Protein AF-A0A6A8ASW6-F1 (afdb_monomer_lite)

Radius of gyration: 14.31 Å; chains: 1; bounding box: 40×34×26 Å

pLDDT: mean 89.71, std 8.43, range [45.66, 97.31]

Sequence (90 aa):
MSSKKTRDEIISFFENLFSRRFSEAEKTLIPVREKDLGNAEFKEGYLNALEGLLVSYRSGDERDFMNKAETDTKSMNSYKKQFRDFVKDG

Structure (mmCIF, N/CA/C/O backbone):
data_AF-A0A6A8ASW6-F1
#
_entry.id   AF-A0A6A8ASW6-F1
#
loop_
_atom_site.group_PDB
_atom_site.id
_atom_site.type_symbol
_atom_site.label_atom_id
_atom_site.label_alt_id
_atom_site.label_comp_id
_atom_site.label_asym_id
_atom_site.label_entity_id
_atom_site.label_seq_id
_a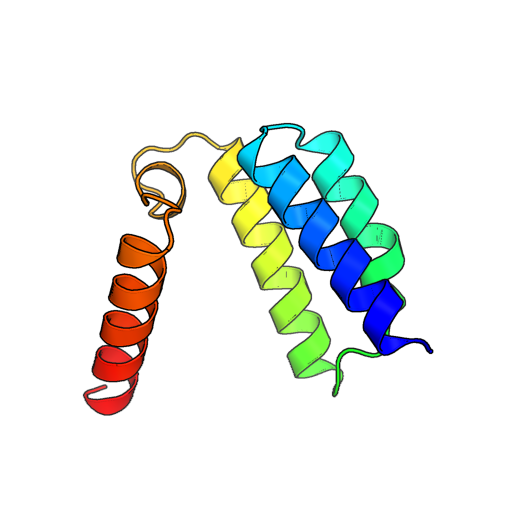tom_site.pdbx_PDB_ins_code
_atom_site.Cartn_x
_atom_site.Cartn_y
_atom_site.Cartn_z
_atom_site.occupancy
_atom_site.B_iso_or_equiv
_atom_site.auth_seq_id
_atom_site.auth_comp_id
_atom_site.auth_asym_id
_atom_site.auth_atom_id
_atom_site.pdbx_PDB_model_num
ATOM 1 N N . MET A 1 1 ? 21.205 -1.390 -1.453 1.00 45.66 1 MET A N 1
ATOM 2 C CA . MET A 1 1 ? 20.622 -0.393 -0.520 1.00 45.66 1 MET A CA 1
ATOM 3 C C . MET A 1 1 ? 19.321 0.248 -1.030 1.00 45.66 1 MET A C 1
ATOM 5 O O . MET A 1 1 ? 18.475 0.541 -0.199 1.00 45.66 1 MET A O 1
ATOM 9 N N . SER A 1 2 ? 19.113 0.409 -2.349 1.00 60.38 2 SER A N 1
ATOM 10 C CA . SER A 1 2 ? 17.906 1.031 -2.947 1.00 60.38 2 SER A CA 1
ATOM 11 C C . SER A 1 2 ? 16.569 0.343 -2.589 1.00 60.38 2 SER A C 1
ATOM 13 O O . SER A 1 2 ? 15.650 1.000 -2.110 1.00 60.38 2 SER A O 1
ATOM 15 N N . SER A 1 3 ? 16.487 -0.989 -2.709 1.00 68.62 3 SER A N 1
ATOM 16 C CA . SER A 1 3 ? 15.226 -1.741 -2.549 1.00 68.62 3 SER A CA 1
ATOM 17 C C . SER A 1 3 ? 14.595 -1.663 -1.147 1.00 68.62 3 SER A C 1
ATOM 19 O O . SER A 1 3 ? 13.372 -1.600 -1.034 1.00 68.62 3 SER A O 1
ATOM 21 N N . LYS A 1 4 ? 15.402 -1.608 -0.072 1.00 79.12 4 LYS A N 1
ATOM 22 C CA . LYS A 1 4 ? 14.879 -1.479 1.301 1.00 79.12 4 LYS A CA 1
ATOM 23 C C . LYS A 1 4 ? 14.150 -0.145 1.488 1.00 79.12 4 LYS A C 1
ATOM 25 O O . LYS A 1 4 ? 13.033 -0.134 1.980 1.00 79.12 4 LYS A O 1
ATOM 30 N N . LYS A 1 5 ? 14.742 0.950 1.002 1.00 84.75 5 LYS A N 1
ATOM 31 C CA . LYS A 1 5 ? 14.142 2.286 1.082 1.00 84.75 5 LYS A CA 1
ATOM 32 C C . LYS A 1 5 ? 12.828 2.366 0.299 1.00 84.75 5 LYS A C 1
ATOM 34 O O . LYS A 1 5 ? 11.853 2.891 0.814 1.00 84.75 5 LYS A O 1
ATOM 39 N N . THR A 1 6 ? 12.784 1.794 -0.904 1.00 86.62 6 THR A N 1
ATOM 40 C CA . THR A 1 6 ? 11.551 1.722 -1.706 1.00 86.62 6 THR A CA 1
ATOM 41 C C . THR A 1 6 ? 10.451 0.942 -0.991 1.00 86.62 6 THR A C 1
ATOM 43 O O . THR A 1 6 ? 9.297 1.357 -0.984 1.00 86.62 6 THR A O 1
ATOM 46 N N . ARG A 1 7 ? 10.800 -0.179 -0.349 1.00 89.62 7 ARG A N 1
ATOM 47 C CA . ARG A 1 7 ? 9.850 -0.946 0.459 1.00 89.62 7 ARG A CA 1
ATOM 48 C C . ARG A 1 7 ? 9.306 -0.120 1.624 1.00 89.62 7 ARG A C 1
ATOM 50 O O . ARG A 1 7 ? 8.103 -0.146 1.850 1.00 89.62 7 ARG A O 1
ATOM 57 N N . ASP A 1 8 ? 10.165 0.606 2.330 1.00 92.81 8 ASP A N 1
ATOM 58 C CA . ASP A 1 8 ? 9.760 1.447 3.461 1.00 92.81 8 ASP A CA 1
ATOM 59 C C . ASP A 1 8 ? 8.838 2.604 3.007 1.00 92.81 8 ASP A C 1
ATOM 61 O O . ASP A 1 8 ? 7.853 2.913 3.680 1.00 92.81 8 ASP A O 1
ATOM 65 N N . GLU A 1 9 ? 9.092 3.193 1.830 1.00 93.12 9 GLU A N 1
ATOM 66 C CA . GLU A 1 9 ? 8.227 4.208 1.199 1.00 93.12 9 GLU A CA 1
ATOM 67 C C . GLU A 1 9 ? 6.838 3.629 0.853 1.00 93.12 9 GLU A C 1
ATOM 69 O O . GLU A 1 9 ? 5.817 4.251 1.146 1.00 93.12 9 GLU A O 1
ATOM 74 N N . ILE A 1 10 ? 6.782 2.404 0.312 1.00 94.25 10 ILE A N 1
ATOM 75 C CA . ILE A 1 10 ? 5.524 1.697 0.012 1.00 94.25 10 ILE A CA 1
ATOM 76 C C . ILE A 1 10 ? 4.761 1.335 1.296 1.00 94.25 10 ILE A C 1
ATOM 78 O O . ILE A 1 10 ? 3.542 1.477 1.348 1.00 94.25 10 ILE A O 1
ATOM 82 N N . ILE A 1 11 ? 5.450 0.878 2.345 1.00 94.94 11 ILE A N 1
ATOM 83 C CA . ILE A 1 11 ? 4.815 0.604 3.644 1.00 94.94 11 ILE A CA 1
ATOM 84 C C . ILE A 1 11 ? 4.192 1.891 4.196 1.00 94.94 11 ILE A C 1
ATOM 86 O O . ILE A 1 11 ? 3.013 1.899 4.547 1.00 94.94 11 ILE A O 1
ATOM 90 N N . SER A 1 12 ? 4.949 2.991 4.178 1.00 96.44 12 SER A N 1
ATOM 91 C CA . SER A 1 12 ? 4.470 4.303 4.631 1.00 96.44 12 SER A CA 1
ATOM 92 C C . SER A 1 12 ? 3.252 4.783 3.832 1.00 96.44 12 SER A C 1
ATOM 94 O O . SER A 1 12 ? 2.333 5.375 4.401 1.00 96.44 12 SER A O 1
ATOM 96 N N . PHE A 1 13 ? 3.207 4.505 2.522 1.00 96.75 13 PHE A N 1
ATOM 97 C CA . PHE A 1 13 ? 2.030 4.773 1.693 1.00 96.75 13 PHE A CA 1
ATOM 98 C C . PHE A 1 13 ? 0.785 4.064 2.241 1.00 96.75 13 PHE A C 1
ATOM 100 O O . PHE A 1 13 ? -0.225 4.722 2.494 1.00 96.75 13 PHE A O 1
ATOM 107 N N . PHE A 1 14 ? 0.857 2.750 2.474 1.00 94.62 14 PHE A N 1
ATOM 108 C CA . PHE A 1 14 ? -0.283 1.971 2.969 1.00 94.62 14 PHE A CA 1
ATOM 109 C C . PHE A 1 14 ? -0.709 2.385 4.381 1.00 94.62 14 PHE A C 1
ATOM 111 O O . PHE A 1 14 ? -1.903 2.512 4.646 1.00 94.62 14 PHE A O 1
ATOM 118 N N . GLU A 1 15 ? 0.240 2.674 5.273 1.00 95.06 15 GLU A N 1
ATOM 119 C CA . GLU A 1 15 ? -0.060 3.199 6.611 1.00 95.06 15 GLU A CA 1
ATOM 120 C C . GLU A 1 15 ? -0.829 4.529 6.545 1.00 95.06 15 GLU A C 1
ATOM 122 O O . GLU A 1 15 ? -1.807 4.731 7.272 1.00 95.06 15 GLU A O 1
ATOM 127 N N . ASN A 1 16 ? -0.427 5.436 5.647 1.00 96.75 16 ASN A N 1
ATOM 128 C CA . ASN A 1 16 ? -1.117 6.707 5.433 1.00 96.75 16 ASN A CA 1
ATOM 129 C C . ASN A 1 16 ? -2.493 6.522 4.789 1.00 96.75 16 ASN A C 1
ATOM 131 O O . ASN A 1 16 ? -3.446 7.180 5.211 1.00 96.75 16 ASN A O 1
ATOM 135 N N . LEU A 1 17 ? -2.602 5.620 3.813 1.00 94.81 17 LEU A N 1
ATOM 136 C CA . LEU A 1 17 ? -3.847 5.291 3.124 1.00 94.81 17 LEU A CA 1
ATOM 137 C C . LEU A 1 17 ? -4.898 4.764 4.108 1.00 94.81 17 LEU A C 1
ATOM 139 O O . LEU A 1 17 ? -5.989 5.325 4.200 1.00 94.81 17 LEU A O 1
ATOM 143 N N . PHE A 1 18 ? -4.547 3.748 4.901 1.00 91.38 18 PHE A N 1
ATOM 144 C CA . PHE A 1 18 ? -5.453 3.150 5.886 1.00 91.38 18 PHE A CA 1
ATOM 145 C C . PHE A 1 18 ? -5.797 4.110 7.029 1.00 91.38 18 PHE A C 1
ATOM 147 O O . PHE A 1 18 ? -6.919 4.095 7.528 1.00 91.38 18 PHE A O 1
ATOM 154 N N . SER A 1 19 ? -4.881 5.015 7.386 1.00 93.75 19 SER A N 1
ATOM 155 C CA . SER A 1 19 ? -5.147 6.094 8.350 1.00 93.75 19 SER A CA 1
ATOM 156 C C . SER A 1 19 ? -5.927 7.276 7.754 1.00 93.75 19 SER A C 1
ATOM 158 O O . SER A 1 19 ? -6.088 8.295 8.424 1.00 93.75 19 SER A O 1
ATOM 160 N N . ARG A 1 20 ? -6.374 7.190 6.490 1.00 92.88 20 ARG A N 1
ATOM 161 C CA . ARG A 1 20 ? -7.070 8.259 5.745 1.00 92.88 20 ARG A CA 1
ATOM 162 C C . ARG A 1 20 ? -6.285 9.580 5.660 1.00 92.88 20 ARG A C 1
ATOM 164 O O . ARG A 1 20 ? -6.860 10.645 5.443 1.00 92.88 20 ARG A O 1
ATOM 171 N N . ARG A 1 21 ? -4.953 9.530 5.781 1.00 96.81 21 ARG A N 1
ATOM 172 C CA . ARG A 1 21 ? -4.036 10.671 5.603 1.00 96.81 21 ARG A CA 1
ATOM 173 C C . ARG A 1 21 ? -3.657 10.809 4.127 1.00 96.81 21 ARG A C 1
ATOM 175 O O . ARG A 1 21 ? -2.496 10.652 3.757 1.00 96.81 21 ARG A O 1
ATOM 182 N N . PHE A 1 22 ? -4.642 11.077 3.270 1.00 95.50 22 PHE A N 1
ATOM 183 C CA . PHE A 1 22 ? -4.483 10.987 1.811 1.00 95.50 22 PHE A CA 1
ATOM 184 C C . PHE A 1 22 ? -3.396 11.904 1.241 1.00 95.50 22 PHE A C 1
ATOM 186 O O . PHE A 1 22 ? -2.631 11.466 0.389 1.00 95.50 22 PHE A O 1
ATOM 193 N N . SER A 1 23 ? -3.265 13.133 1.748 1.00 96.69 23 SER A N 1
ATOM 194 C CA . SER A 1 23 ? -2.188 14.042 1.330 1.00 96.69 23 SER A CA 1
ATOM 195 C C . SER A 1 23 ? -0.794 13.495 1.656 1.00 96.69 23 SER A C 1
ATOM 197 O O . SER A 1 23 ? 0.141 13.695 0.890 1.00 96.69 23 SER A O 1
ATOM 199 N N . GLU A 1 24 ? -0.639 12.789 2.779 1.00 97.31 24 GLU A N 1
ATOM 200 C CA . GLU A 1 24 ? 0.638 12.167 3.147 1.00 97.31 24 GLU A CA 1
ATOM 201 C C . GLU A 1 24 ? 0.894 10.897 2.330 1.00 97.3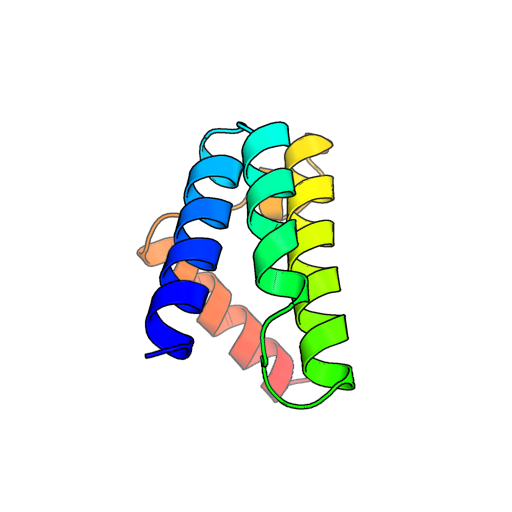1 24 GLU A C 1
ATOM 203 O O . GLU A 1 24 ? 2.019 10.667 1.892 1.00 97.31 24 GLU A O 1
ATOM 208 N N . ALA A 1 25 ? -0.149 10.110 2.044 1.00 97.12 25 ALA A N 1
ATOM 209 C CA . ALA A 1 25 ? -0.052 8.977 1.126 1.00 97.12 25 ALA A CA 1
ATOM 210 C C . ALA A 1 25 ? 0.409 9.439 -0.271 1.00 97.12 25 ALA A C 1
ATOM 212 O O . ALA A 1 25 ? 1.360 8.893 -0.823 1.00 97.12 25 ALA A O 1
ATOM 213 N N . GLU A 1 26 ? -0.173 10.508 -0.810 1.00 96.00 26 GLU A N 1
ATOM 214 C CA . GLU A 1 26 ? 0.224 11.073 -2.104 1.00 96.00 26 GLU A CA 1
ATOM 215 C C . GLU A 1 26 ? 1.698 11.511 -2.124 1.00 96.00 26 GLU A C 1
ATOM 217 O O . GLU A 1 26 ? 2.444 11.155 -3.038 1.00 96.00 26 GLU A 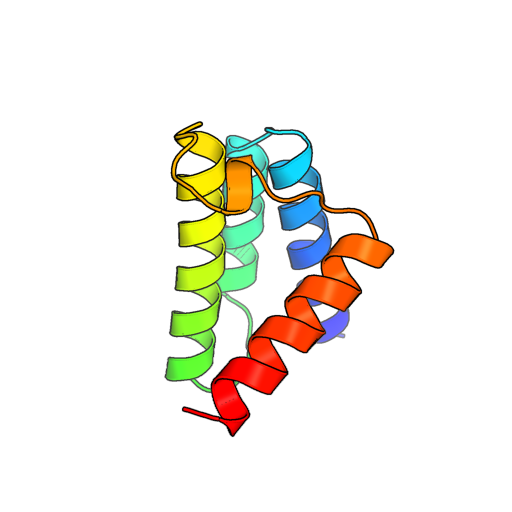O 1
ATOM 222 N N . LYS A 1 27 ? 2.166 12.196 -1.070 1.00 96.06 27 LYS A N 1
ATOM 223 C CA . LYS A 1 27 ? 3.579 12.597 -0.942 1.00 96.06 27 LYS A CA 1
ATOM 224 C C . LYS A 1 27 ? 4.536 11.407 -0.958 1.00 96.06 27 LYS A C 1
ATOM 226 O O . LYS A 1 27 ? 5.617 11.518 -1.533 1.00 96.06 27 LYS A O 1
ATOM 231 N N . THR A 1 28 ? 4.159 10.272 -0.362 1.00 94.38 28 THR A N 1
ATOM 232 C CA . THR A 1 28 ? 5.009 9.066 -0.370 1.00 94.38 28 THR A CA 1
ATOM 233 C C . THR A 1 28 ? 5.173 8.447 -1.758 1.00 94.38 28 THR A C 1
ATOM 235 O O . THR A 1 28 ? 6.170 7.768 -1.988 1.00 94.38 28 THR A O 1
ATOM 238 N N . LEU A 1 29 ? 4.279 8.729 -2.715 1.00 93.81 29 LEU A N 1
ATOM 239 C CA . LEU A 1 29 ? 4.414 8.243 -4.093 1.00 93.81 29 LEU A CA 1
ATOM 240 C C . LEU A 1 29 ? 5.452 9.026 -4.909 1.00 93.81 29 LEU A C 1
ATOM 242 O O . LEU A 1 29 ? 6.029 8.468 -5.838 1.00 93.81 29 LEU A O 1
ATOM 246 N N . ILE A 1 30 ? 5.738 10.286 -4.558 1.00 93.31 30 ILE A N 1
ATOM 247 C CA . ILE A 1 30 ? 6.727 11.127 -5.257 1.00 93.31 30 ILE A CA 1
ATOM 248 C C . ILE A 1 30 ? 8.103 10.439 -5.334 1.00 93.31 30 ILE A C 1
ATOM 250 O O . ILE A 1 30 ? 8.598 10.241 -6.443 1.00 93.31 30 ILE A O 1
ATOM 254 N N . PRO A 1 31 ? 8.732 10.012 -4.218 1.00 91.06 31 PRO A N 1
ATOM 255 C CA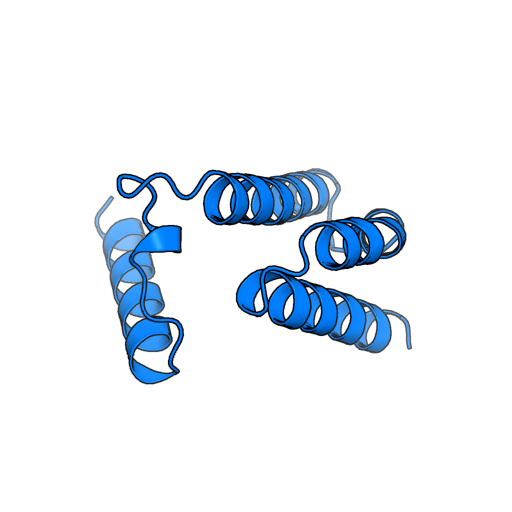 . PRO A 1 31 ? 10.020 9.330 -4.291 1.00 91.06 31 PRO A CA 1
ATOM 256 C C . PRO A 1 31 ? 9.934 7.940 -4.933 1.00 91.06 31 PRO A C 1
ATOM 258 O O . PRO A 1 31 ? 10.926 7.510 -5.520 1.00 91.06 31 PRO A O 1
ATOM 261 N N . VAL A 1 32 ? 8.781 7.258 -4.864 1.00 89.62 32 VAL A N 1
ATOM 262 C CA . VAL A 1 32 ? 8.556 5.930 -5.468 1.00 89.62 32 VAL A CA 1
ATOM 263 C C . VAL A 1 32 ? 8.573 6.008 -6.997 1.00 89.62 32 VAL A C 1
ATOM 265 O O . VAL A 1 32 ? 9.140 5.125 -7.642 1.00 89.62 32 VAL A O 1
ATOM 268 N N . ARG A 1 33 ? 8.041 7.092 -7.585 1.00 90.56 33 ARG A N 1
ATOM 269 C CA . ARG A 1 33 ? 8.094 7.350 -9.039 1.00 90.56 33 ARG A CA 1
ATOM 270 C C . ARG A 1 33 ? 9.519 7.414 -9.579 1.00 90.56 33 ARG A C 1
ATOM 272 O O . ARG A 1 33 ? 9.757 7.003 -10.709 1.00 90.56 33 ARG A O 1
ATOM 279 N N . GLU A 1 34 ? 10.477 7.856 -8.774 1.00 89.44 34 GLU A N 1
ATOM 280 C CA . GLU A 1 34 ? 11.887 7.960 -9.167 1.00 89.44 34 GLU A CA 1
ATOM 281 C C . GLU A 1 34 ? 12.657 6.639 -8.996 1.00 89.44 34 GLU A C 1
ATOM 283 O O . GLU A 1 34 ? 13.823 6.535 -9.377 1.00 89.44 34 GLU A O 1
ATOM 288 N N . LYS A 1 35 ? 12.039 5.599 -8.418 1.00 87.31 35 LYS A N 1
ATOM 289 C CA . LYS A 1 35 ? 12.708 4.312 -8.185 1.00 87.31 35 LYS A CA 1
ATOM 290 C C . LYS A 1 35 ? 12.694 3.422 -9.417 1.00 87.31 35 LYS A C 1
ATOM 292 O O . LYS A 1 35 ? 11.805 3.488 -10.268 1.00 87.31 35 LYS A O 1
ATOM 297 N N . ASP A 1 36 ? 13.686 2.542 -9.455 1.00 85.75 36 ASP A N 1
ATOM 298 C CA . ASP A 1 36 ? 13.670 1.361 -10.301 1.00 85.75 36 ASP A CA 1
ATOM 299 C C . ASP A 1 36 ? 12.783 0.295 -9.638 1.00 85.75 36 ASP A C 1
ATOM 301 O O . ASP A 1 36 ? 13.075 -0.178 -8.535 1.00 85.75 36 ASP A O 1
ATOM 305 N N . LEU A 1 37 ? 11.661 -0.005 -10.290 1.00 84.25 37 LEU A N 1
ATOM 306 C CA . LEU A 1 37 ? 10.651 -0.970 -9.850 1.00 84.25 37 LEU A CA 1
ATOM 307 C C . LEU A 1 37 ? 10.582 -2.184 -10.790 1.00 84.25 37 LEU A C 1
ATOM 309 O O . LEU A 1 37 ? 9.677 -3.002 -10.658 1.00 84.25 37 LEU A O 1
ATOM 313 N N . GLY A 1 38 ? 11.527 -2.309 -11.726 1.00 86.38 38 GLY A N 1
ATOM 314 C CA . GLY A 1 38 ? 11.480 -3.269 -12.822 1.00 86.38 38 GLY A CA 1
ATOM 315 C C . GLY A 1 38 ? 11.392 -2.564 -14.174 1.00 86.38 38 GLY A C 1
ATOM 316 O O . GLY A 1 38 ? 11.869 -1.443 -14.345 1.00 86.38 38 GLY A O 1
ATOM 317 N N . ASN A 1 39 ? 10.787 -3.225 -15.161 1.00 91.25 39 ASN A N 1
ATOM 318 C CA . ASN A 1 39 ? 10.625 -2.628 -16.486 1.00 91.25 39 ASN A CA 1
ATOM 319 C C . ASN A 1 39 ? 9.618 -1.454 -16.469 1.00 91.25 39 ASN A C 1
ATOM 321 O O . ASN A 1 39 ? 8.862 -1.274 -15.512 1.00 91.25 39 ASN A O 1
ATOM 325 N N . ALA A 1 40 ? 9.627 -0.648 -17.534 1.00 91.25 40 ALA A N 1
ATOM 326 C CA . ALA A 1 40 ? 8.814 0.565 -17.625 1.00 91.25 40 ALA A CA 1
ATOM 327 C C . ALA A 1 40 ? 7.304 0.289 -17.503 1.00 91.25 40 ALA A C 1
ATOM 329 O O . ALA A 1 40 ? 6.629 0.975 -16.742 1.00 91.25 40 ALA A O 1
ATOM 330 N N . GLU A 1 41 ? 6.803 -0.746 -18.180 1.00 93.12 41 GLU A N 1
ATOM 331 C CA . GLU A 1 41 ? 5.387 -1.135 -18.157 1.00 93.12 41 GLU A CA 1
ATOM 332 C C . GLU A 1 41 ? 4.940 -1.570 -16.756 1.00 93.12 41 GLU A C 1
ATOM 334 O O . GLU A 1 41 ? 3.926 -1.107 -16.238 1.00 93.12 41 GLU A O 1
ATOM 339 N N . PHE A 1 42 ? 5.732 -2.415 -16.096 1.00 91.38 42 PHE A N 1
ATOM 340 C CA . PHE A 1 42 ? 5.462 -2.861 -14.736 1.00 91.38 42 PHE A CA 1
ATOM 341 C C . PHE A 1 42 ? 5.480 -1.688 -13.758 1.00 91.38 42 PHE A C 1
ATOM 343 O O . PHE A 1 42 ? 4.599 -1.576 -12.908 1.00 91.38 42 PHE A O 1
ATOM 350 N N . LYS A 1 43 ? 6.468 -0.794 -13.885 1.00 92.75 43 LYS A N 1
ATOM 351 C CA . LYS A 1 43 ? 6.570 0.412 -13.061 1.00 92.75 43 LYS A CA 1
ATOM 352 C C . LYS A 1 43 ? 5.337 1.301 -13.221 1.00 92.75 43 LYS A C 1
ATOM 354 O O . LYS A 1 43 ? 4.778 1.737 -12.218 1.00 92.75 43 LYS A O 1
ATOM 359 N N . GLU A 1 44 ? 4.920 1.557 -14.456 1.00 94.00 44 GLU A N 1
ATOM 360 C CA . GLU A 1 44 ? 3.739 2.363 -14.760 1.00 94.00 44 GLU A CA 1
ATOM 361 C C . GLU A 1 44 ? 2.466 1.718 -14.201 1.00 94.00 44 GLU A C 1
ATOM 363 O O . GLU A 1 44 ? 1.731 2.357 -13.450 1.00 94.00 44 GLU A O 1
ATOM 368 N N . GLY A 1 45 ? 2.249 0.428 -14.469 1.00 95.25 45 GLY A N 1
ATOM 369 C CA . GLY A 1 45 ? 1.098 -0.311 -13.951 1.00 95.25 45 GLY A CA 1
ATOM 370 C C . GLY A 1 45 ? 1.049 -0.341 -12.422 1.00 95.25 45 GLY A C 1
ATOM 371 O O . GLY A 1 45 ? -0.016 -0.168 -11.829 1.00 95.25 45 GLY A O 1
ATOM 372 N N . TYR A 1 46 ? 2.200 -0.500 -11.766 1.00 94.19 46 TYR A N 1
ATOM 373 C CA . TYR A 1 46 ? 2.292 -0.486 -10.309 1.00 94.19 46 TYR A CA 1
ATOM 374 C C . TYR A 1 46 ? 1.940 0.887 -9.720 1.00 94.19 46 TYR A C 1
ATOM 376 O O . TYR A 1 46 ? 1.175 0.963 -8.760 1.00 94.19 46 TYR A O 1
ATOM 384 N N . LEU A 1 47 ? 2.448 1.975 -10.306 1.00 95.31 47 LEU A N 1
ATOM 385 C CA . LEU A 1 47 ? 2.109 3.337 -9.882 1.00 95.31 47 LEU A CA 1
ATOM 386 C C . LEU A 1 47 ? 0.622 3.641 -10.100 1.00 95.31 47 LEU A C 1
ATOM 388 O O . LEU A 1 47 ? -0.036 4.108 -9.171 1.00 95.31 47 LEU A O 1
ATOM 392 N N . ASN A 1 48 ? 0.077 3.285 -11.266 1.00 95.94 48 ASN A N 1
ATOM 393 C CA . ASN A 1 48 ? -1.347 3.435 -11.572 1.00 95.94 48 ASN A CA 1
ATOM 394 C C . ASN A 1 48 ? -2.224 2.671 -10.570 1.00 95.94 48 ASN A C 1
ATOM 396 O O . ASN A 1 48 ? -3.258 3.179 -10.139 1.00 95.94 48 ASN A O 1
ATOM 400 N N . ALA A 1 49 ? -1.805 1.474 -10.146 1.00 94.62 49 ALA A N 1
ATOM 401 C CA . ALA A 1 49 ? -2.514 0.719 -9.120 1.00 94.62 49 ALA A CA 1
ATOM 402 C C . ALA A 1 49 ? -2.505 1.443 -7.762 1.00 94.62 49 ALA A C 1
ATOM 404 O O . ALA A 1 49 ? -3.553 1.549 -7.128 1.00 94.62 49 ALA A O 1
ATOM 405 N N . LEU A 1 50 ? -1.362 1.982 -7.318 1.00 95.62 50 L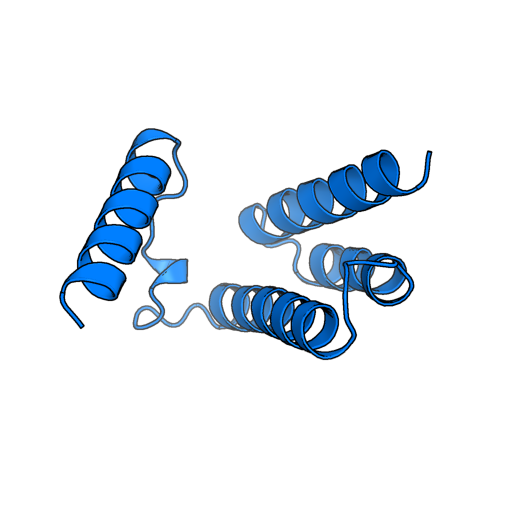EU A N 1
ATOM 406 C CA . LEU A 1 50 ? -1.280 2.739 -6.059 1.00 95.62 50 LEU A CA 1
ATOM 407 C C . LEU A 1 50 ? -2.129 4.019 -6.094 1.00 95.62 50 LEU A C 1
ATOM 409 O O . LEU A 1 50 ? -2.818 4.333 -5.124 1.00 95.62 50 LEU A O 1
ATOM 413 N N . GLU A 1 51 ? -2.123 4.738 -7.214 1.00 95.38 51 GLU A N 1
ATOM 414 C CA . GLU A 1 51 ? -2.978 5.911 -7.419 1.00 95.38 51 GLU A CA 1
ATOM 415 C C . GLU A 1 51 ? -4.463 5.535 -7.436 1.00 95.38 51 GLU A C 1
ATOM 417 O O . GLU A 1 51 ? -5.273 6.187 -6.777 1.00 95.38 51 GLU A O 1
ATOM 422 N N . GLY A 1 52 ? -4.823 4.442 -8.113 1.00 93.62 52 GLY A N 1
ATOM 423 C CA . GLY A 1 52 ? -6.186 3.915 -8.129 1.00 93.62 52 GLY A CA 1
ATOM 424 C C . GLY A 1 52 ? -6.686 3.550 -6.731 1.00 93.62 52 GLY A C 1
ATOM 425 O O . GLY A 1 52 ? -7.808 3.899 -6.366 1.00 93.62 52 GLY A O 1
ATOM 426 N N . LEU A 1 53 ? -5.834 2.930 -5.906 1.00 93.44 53 LEU A N 1
ATOM 427 C CA . LEU A 1 53 ? -6.138 2.664 -4.497 1.00 93.44 53 LEU A CA 1
ATOM 428 C C . LEU A 1 53 ? -6.389 3.959 -3.718 1.00 93.44 53 LEU A C 1
ATOM 430 O O . LEU A 1 53 ? -7.351 4.035 -2.954 1.00 93.44 53 LEU A O 1
ATOM 434 N N . LEU A 1 54 ? -5.556 4.984 -3.919 1.00 94.56 54 LEU A N 1
ATOM 435 C CA . LEU A 1 54 ? -5.723 6.280 -3.264 1.00 94.56 54 LEU A CA 1
ATOM 436 C C . LEU A 1 54 ? -7.057 6.936 -3.639 1.00 94.56 54 LEU A C 1
ATOM 438 O O . LEU A 1 54 ? -7.779 7.399 -2.755 1.00 94.56 54 LEU A O 1
ATOM 442 N N . VAL A 1 55 ? -7.395 6.953 -4.930 1.00 93.38 55 VAL A N 1
ATOM 443 C CA . VAL A 1 55 ? -8.667 7.494 -5.431 1.00 93.38 55 VAL A CA 1
ATOM 444 C C . VAL A 1 55 ? -9.846 6.722 -4.846 1.00 93.38 55 VAL A C 1
ATOM 446 O O . VAL A 1 55 ? -10.784 7.342 -4.348 1.00 93.38 55 VAL A O 1
ATOM 449 N N . SER A 1 56 ? -9.770 5.391 -4.833 1.00 91.69 56 SER A N 1
ATOM 450 C CA . SER A 1 56 ? -10.834 4.530 -4.322 1.00 91.69 56 SER A CA 1
ATOM 451 C C . SER A 1 56 ? -11.088 4.725 -2.822 1.00 91.69 56 SER A C 1
ATOM 453 O O . SER A 1 56 ? -12.221 4.948 -2.406 1.00 91.69 56 SER A O 1
ATOM 455 N N . TYR A 1 57 ? -10.045 4.758 -1.987 1.00 91.31 57 TYR A N 1
ATOM 456 C CA . TYR A 1 57 ? -10.218 5.036 -0.552 1.00 91.31 57 TYR A CA 1
ATOM 457 C C . TYR A 1 57 ? -10.696 6.465 -0.268 1.00 91.31 57 TYR A C 1
ATOM 459 O O . TYR A 1 57 ? -11.402 6.714 0.714 1.00 91.31 57 TYR A O 1
ATOM 467 N N . ARG A 1 58 ? -10.278 7.430 -1.096 1.00 91.81 58 ARG A N 1
ATOM 468 C CA . ARG A 1 58 ? -10.652 8.838 -0.937 1.00 91.81 58 ARG A CA 1
ATOM 469 C C . ARG A 1 58 ? -12.095 9.104 -1.359 1.00 91.81 58 ARG A C 1
ATOM 471 O O . ARG A 1 58 ? -12.719 9.980 -0.763 1.00 91.81 58 ARG A O 1
ATOM 478 N N . SER A 1 59 ? -12.606 8.381 -2.359 1.00 90.44 59 SER A N 1
ATOM 479 C CA . SER A 1 59 ? -13.979 8.528 -2.858 1.00 90.44 59 SER A CA 1
ATOM 480 C C . SER A 1 59 ? -15.006 8.238 -1.759 1.00 90.44 59 SER A C 1
ATOM 482 O O . SER A 1 59 ? -16.034 8.907 -1.685 1.00 90.44 59 SER A O 1
ATOM 484 N N . GLY A 1 60 ? -14.710 7.262 -0.891 1.00 83.31 60 GLY A N 1
ATOM 485 C CA . GLY A 1 60 ? -15.668 6.729 0.074 1.00 83.31 60 GLY A CA 1
ATOM 486 C C . GLY A 1 60 ? -16.866 6.038 -0.584 1.00 83.31 60 GLY A C 1
ATOM 487 O O . GLY A 1 60 ? -17.859 5.795 0.095 1.00 83.31 60 GLY A O 1
ATOM 488 N N . ASP A 1 61 ? -16.797 5.745 -1.886 1.00 86.56 61 ASP A N 1
ATOM 489 C CA . ASP A 1 61 ? -17.858 5.060 -2.613 1.00 86.56 61 ASP A CA 1
ATOM 490 C C . ASP A 1 61 ? -17.986 3.630 -2.090 1.00 86.56 61 ASP A C 1
ATOM 492 O O . ASP A 1 61 ? -17.054 2.830 -2.164 1.00 86.56 61 ASP A O 1
ATOM 496 N N . GLU A 1 62 ? -19.154 3.287 -1.558 1.00 82.06 62 GLU A N 1
ATOM 497 C CA . GLU A 1 62 ? -19.419 1.953 -1.027 1.00 82.06 62 GLU A CA 1
ATOM 498 C C . GLU A 1 62 ? -19.395 0.871 -2.116 1.00 82.06 62 GLU A C 1
ATOM 500 O O . GLU A 1 62 ? -19.328 -0.317 -1.808 1.00 82.06 62 GLU A O 1
ATOM 505 N N . ARG A 1 63 ? -19.485 1.229 -3.397 1.00 84.25 63 ARG A N 1
ATOM 506 C CA . ARG A 1 63 ? -19.351 0.270 -4.503 1.00 84.25 63 ARG A CA 1
ATOM 507 C C . ARG A 1 63 ? -17.902 -0.155 -4.713 1.00 84.25 63 ARG A C 1
ATOM 509 O O . ARG A 1 63 ? -17.670 -1.222 -5.280 1.00 84.25 63 ARG A O 1
ATOM 516 N N . ASP A 1 64 ? -16.950 0.629 -4.221 1.00 85.25 64 ASP A N 1
ATOM 517 C CA . ASP A 1 64 ? -15.541 0.299 -4.315 1.00 85.25 64 ASP A CA 1
ATOM 518 C C . ASP A 1 64 ? -15.194 -0.832 -3.348 1.00 85.25 64 ASP A C 1
ATOM 520 O O . ASP A 1 64 ? -15.400 -0.736 -2.134 1.00 85.25 64 ASP A O 1
ATOM 524 N N . PHE A 1 65 ? -14.585 -1.891 -3.885 1.00 84.19 65 PHE A N 1
ATOM 525 C CA . PHE A 1 65 ? -14.115 -3.027 -3.092 1.00 84.19 65 PHE A CA 1
ATOM 526 C C . PHE A 1 65 ? -13.255 -2.574 -1.906 1.00 84.19 65 PHE A C 1
ATOM 528 O O . PHE A 1 65 ? -13.454 -3.037 -0.787 1.00 84.19 65 PHE A O 1
ATOM 535 N N . MET A 1 66 ? -12.354 -1.614 -2.126 1.00 84.38 66 MET A N 1
ATOM 536 C CA . MET A 1 66 ? -11.414 -1.153 -1.103 1.00 84.38 66 MET A CA 1
ATOM 537 C C . MET A 1 66 ? -12.083 -0.457 0.089 1.00 84.38 66 MET A C 1
ATOM 539 O O . MET A 1 66 ? -11.553 -0.528 1.195 1.00 84.38 66 MET A O 1
ATOM 543 N N . ASN A 1 67 ? -13.255 0.159 -0.099 1.00 84.06 67 ASN A N 1
ATOM 544 C CA . ASN A 1 67 ? -13.999 0.802 0.990 1.00 84.06 67 ASN A CA 1
ATOM 545 C C . ASN A 1 67 ? -14.784 -0.201 1.852 1.00 84.06 67 ASN A C 1
ATOM 547 O O . ASN A 1 67 ? -15.206 0.143 2.955 1.00 84.06 67 ASN A O 1
ATOM 551 N N . LYS A 1 68 ? -14.964 -1.440 1.371 1.00 86.19 68 LYS A N 1
ATOM 552 C CA . LYS A 1 68 ? -15.635 -2.539 2.089 1.00 86.19 68 LYS A CA 1
ATOM 553 C C . LYS A 1 68 ? -14.684 -3.640 2.554 1.00 86.19 68 LYS A C 1
ATOM 555 O O . LYS A 1 68 ? -15.045 -4.429 3.423 1.00 86.19 68 LYS A O 1
ATOM 560 N N . ALA A 1 69 ? -13.503 -3.731 1.956 1.00 85.81 69 ALA A N 1
ATOM 561 C CA . ALA A 1 69 ? -12.560 -4.800 2.219 1.00 85.81 69 ALA A CA 1
ATOM 562 C C . ALA A 1 69 ? -11.947 -4.674 3.621 1.00 85.81 69 ALA A C 1
ATOM 564 O O . ALA A 1 69 ? -11.270 -3.697 3.939 1.00 85.81 69 ALA A O 1
ATOM 565 N N . GLU A 1 70 ? -12.121 -5.712 4.439 1.00 88.38 70 GLU A N 1
ATOM 566 C CA . GLU A 1 70 ? -11.345 -5.881 5.671 1.00 88.38 70 GLU A CA 1
ATOM 567 C C . GLU A 1 70 ? -9.860 -6.067 5.335 1.00 88.38 70 GLU A C 1
ATOM 569 O O . GLU A 1 70 ? -9.531 -6.865 4.459 1.00 88.38 70 GLU A O 1
ATOM 574 N N . THR A 1 71 ? -8.965 -5.343 6.016 1.00 84.94 71 THR A N 1
ATOM 575 C CA . THR A 1 71 ? -7.516 -5.305 5.726 1.00 84.94 71 THR A CA 1
ATOM 576 C C . THR A 1 71 ? -6.666 -6.185 6.647 1.00 84.94 71 THR A C 1
ATOM 578 O O . THR A 1 71 ? -5.436 -6.142 6.594 1.00 84.94 71 THR A O 1
ATOM 581 N N . ASP A 1 72 ? -7.292 -7.008 7.489 1.00 89.56 72 ASP A N 1
ATOM 582 C CA . ASP A 1 72 ? -6.577 -7.912 8.384 1.00 89.56 72 ASP A CA 1
ATOM 583 C C . ASP A 1 72 ? -5.904 -9.071 7.622 1.00 89.56 72 ASP A C 1
ATOM 585 O O . ASP A 1 72 ? -6.256 -9.427 6.493 1.00 89.56 72 ASP A O 1
ATOM 589 N N . THR A 1 73 ? -4.922 -9.703 8.265 1.00 89.94 73 THR A N 1
ATOM 590 C CA . THR A 1 73 ? -4.109 -10.769 7.664 1.00 89.94 73 THR A CA 1
ATOM 591 C C . THR A 1 73 ? -4.940 -11.933 7.115 1.00 89.94 73 THR A C 1
ATOM 593 O O . THR A 1 73 ? -4.581 -12.511 6.084 1.00 89.94 73 THR A O 1
ATOM 596 N N . LYS A 1 74 ? -6.036 -12.315 7.784 1.00 94.81 74 LYS A N 1
ATOM 597 C CA . LYS A 1 74 ? -6.876 -13.439 7.351 1.00 94.81 74 LYS A CA 1
ATOM 598 C C . LYS A 1 74 ? -7.622 -13.064 6.074 1.00 94.81 74 LYS A C 1
ATOM 600 O O . LYS A 1 74 ? -7.577 -13.831 5.108 1.00 94.81 74 LYS A O 1
ATOM 605 N N . SER A 1 75 ? -8.233 -11.884 6.049 1.00 92.44 75 SER A N 1
ATOM 606 C CA . SER A 1 75 ? -8.948 -11.361 4.882 1.00 92.44 75 SER A CA 1
ATOM 607 C C . SER A 1 75 ? -8.016 -11.164 3.685 1.00 92.44 75 SER A C 1
ATOM 609 O O . SER A 1 75 ? -8.317 -11.646 2.593 1.00 92.44 75 SER A O 1
ATOM 611 N N . MET A 1 76 ? -6.813 -10.613 3.889 1.00 90.62 76 MET A N 1
ATOM 612 C CA . MET A 1 76 ? -5.812 -10.460 2.817 1.00 90.62 76 MET A CA 1
ATOM 613 C C . MET A 1 76 ? -5.382 -11.792 2.204 1.00 90.62 76 MET A C 1
ATOM 615 O O . MET A 1 76 ? -5.286 -11.919 0.980 1.00 90.62 76 MET A O 1
ATOM 619 N N . ASN A 1 77 ? -5.149 -12.811 3.034 1.00 93.69 77 ASN A N 1
ATOM 620 C CA . ASN A 1 77 ? -4.818 -14.146 2.539 1.00 93.69 77 ASN A CA 1
ATOM 621 C C . ASN A 1 77 ? -5.977 -14.763 1.744 1.00 93.69 77 ASN A C 1
ATOM 623 O O . ASN A 1 77 ? -5.735 -15.430 0.734 1.00 93.69 77 ASN A O 1
ATOM 627 N N . SER A 1 78 ? -7.220 -14.513 2.167 1.00 94.75 78 SER A N 1
ATOM 628 C CA . SER A 1 78 ? -8.420 -14.945 1.449 1.00 94.75 78 SER A CA 1
ATOM 629 C C . SER A 1 78 ? -8.530 -14.275 0.078 1.00 94.75 78 SER A C 1
ATOM 631 O O . SER A 1 78 ? -8.623 -14.980 -0.926 1.00 94.75 78 SER A O 1
ATOM 633 N N . TYR A 1 79 ? -8.422 -12.944 -0.005 1.00 92.62 79 TYR A N 1
ATOM 634 C CA . TYR A 1 79 ? -8.492 -12.226 -1.285 1.00 92.62 79 TYR A CA 1
ATOM 635 C C . TYR A 1 79 ? -7.373 -12.637 -2.237 1.00 92.62 79 TYR A C 1
ATOM 637 O O . TYR A 1 79 ? -7.620 -12.881 -3.415 1.00 92.62 79 TYR A O 1
ATOM 645 N N . LYS A 1 80 ? -6.148 -12.811 -1.727 1.00 91.38 80 LYS A N 1
ATOM 646 C CA . LYS A 1 80 ? -5.022 -13.303 -2.530 1.00 91.38 80 LYS A CA 1
ATOM 647 C C . LYS A 1 80 ? -5.298 -14.683 -3.125 1.00 91.38 80 LYS A C 1
ATOM 649 O O . LYS A 1 80 ? -4.902 -14.946 -4.260 1.00 91.38 80 LYS A O 1
ATOM 654 N N . LYS A 1 81 ? -5.938 -15.574 -2.360 1.00 94.75 81 LYS A N 1
ATOM 655 C CA . LYS A 1 81 ? -6.346 -16.891 -2.852 1.00 94.75 81 LYS A CA 1
ATOM 656 C C . LYS A 1 81 ? -7.428 -16.754 -3.926 1.00 94.75 81 LYS A C 1
ATOM 658 O O . LYS A 1 81 ? -7.224 -17.266 -5.016 1.00 94.75 81 LYS A O 1
ATOM 663 N N . GLN A 1 82 ? -8.503 -16.017 -3.647 1.00 92.25 82 GLN A N 1
ATOM 664 C CA . GLN A 1 82 ? -9.613 -15.814 -4.586 1.00 92.25 82 GLN A CA 1
ATOM 665 C C . GLN A 1 82 ? -9.144 -15.216 -5.916 1.00 92.25 82 GLN A C 1
ATOM 667 O O . GLN A 1 82 ? -9.501 -15.719 -6.973 1.00 92.25 82 GLN A O 1
ATOM 672 N N . PHE A 1 83 ? -8.282 -14.198 -5.868 1.00 89.44 83 PHE A N 1
ATOM 673 C CA . PHE A 1 83 ? -7.717 -13.591 -7.070 1.00 89.44 83 PHE A CA 1
ATOM 674 C C . PHE A 1 83 ? -6.863 -14.583 -7.867 1.00 89.44 83 PHE A C 1
ATOM 676 O O . PHE A 1 83 ? -6.959 -14.653 -9.087 1.00 89.44 83 PHE A O 1
ATOM 683 N N . ARG A 1 84 ? -6.036 -15.386 -7.184 1.00 92.88 84 ARG A N 1
ATOM 684 C CA . ARG A 1 84 ? -5.226 -16.418 -7.842 1.00 92.88 84 ARG A CA 1
ATOM 685 C C . ARG A 1 84 ? -6.092 -17.487 -8.501 1.00 92.88 84 ARG A C 1
ATOM 687 O O . ARG A 1 84 ? -5.751 -17.922 -9.594 1.00 92.88 84 ARG A O 1
ATOM 694 N N . ASP A 1 85 ? -7.131 -17.943 -7.812 1.00 94.50 85 ASP A N 1
ATOM 695 C CA . ASP A 1 85 ? -8.028 -18.979 -8.316 1.00 94.50 85 ASP A CA 1
ATOM 696 C C . ASP A 1 85 ? -8.799 -18.440 -9.537 1.00 94.50 85 ASP A C 1
ATOM 698 O O . ASP A 1 85 ? -8.788 -19.072 -10.586 1.00 94.50 85 ASP A O 1
ATOM 702 N N . PHE A 1 86 ? -9.290 -17.196 -9.474 1.00 91.69 86 PHE A N 1
ATOM 703 C CA . PHE A 1 86 ? -9.911 -16.511 -10.614 1.00 91.69 86 PHE A CA 1
ATOM 704 C C . PHE A 1 86 ? -9.000 -16.429 -11.849 1.00 91.69 86 PHE A C 1
ATOM 706 O O . PHE A 1 86 ? -9.437 -16.737 -12.949 1.00 91.69 86 PHE A O 1
ATOM 713 N N . VAL A 1 87 ? -7.725 -16.055 -11.683 1.00 89.75 87 VAL A N 1
ATOM 714 C CA . VAL A 1 87 ? -6.764 -15.966 -12.804 1.00 89.75 87 VAL A CA 1
ATOM 715 C C . VAL A 1 87 ? -6.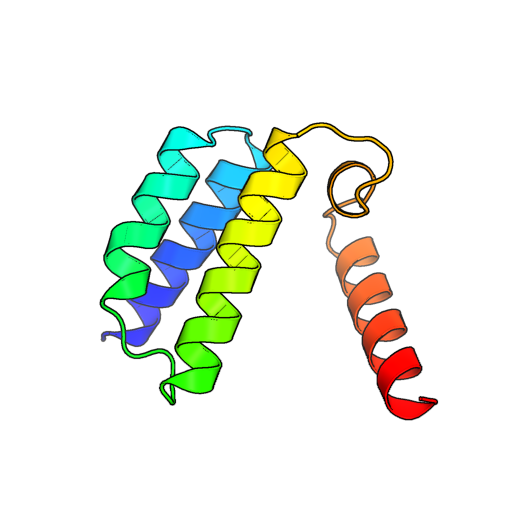441 -17.334 -13.416 1.00 89.75 87 VAL A C 1
ATOM 717 O O . VAL A 1 87 ? -6.047 -17.403 -14.572 1.00 89.75 87 VAL A O 1
ATOM 720 N N . LYS A 1 88 ? -6.553 -18.424 -12.651 1.00 83.25 88 LYS A N 1
ATOM 721 C CA . LYS A 1 88 ? -6.310 -19.781 -13.166 1.00 83.25 88 LYS A CA 1
ATOM 722 C C . LYS A 1 88 ? -7.488 -20.338 -13.955 1.00 83.25 88 LYS A C 1
ATOM 724 O O . LYS A 1 88 ? -7.263 -21.146 -14.851 1.00 83.25 88 LYS A O 1
ATOM 729 N N . ASP A 1 89 ? -8.697 -19.949 -13.569 1.00 78.50 89 ASP A N 1
ATOM 730 C CA . ASP A 1 89 ? -9.940 -20.443 -14.158 1.00 78.50 89 ASP A CA 1
ATOM 731 C C . ASP A 1 89 ? -10.443 -19.553 -15.316 1.00 78.50 89 ASP A C 1
ATOM 733 O O . ASP A 1 89 ? -11.401 -19.928 -15.996 1.00 78.50 89 ASP A O 1
ATOM 737 N N . GLY A 1 90 ? -9.825 -18.382 -15.519 1.00 54.03 90 GLY A N 1
ATOM 738 C CA . GLY A 1 90 ? -10.157 -17.389 -16.549 1.00 54.03 90 GLY A CA 1
ATOM 739 C C . GLY A 1 90 ? -9.246 -17.378 -17.770 1.00 54.03 90 GLY A C 1
ATOM 740 O O . GLY A 1 90 ? -8.167 -18.012 -17.744 1.00 54.03 90 GLY A O 1
#

Foldseek 3Di:
DQPVVLVVLVVQLVVCLVVVVLVSNVVSVVVNLVDCPDDPVVSVVVSVVSVVSSCLSNVCPPVRCSNVQDPDPVSVVVVVVVVVVVVVVD

Secondary structure (DSSP, 8-state):
-HHHHHHHHHHHHHHHHHTT-HHHHHHHHHHHHTS--SSHHHHHHHHHHHHHHHHHHHH--TTSHHHH---SHHHHHHHHHHHHHHHHH-